Protein AF-A0AAV0WDD3-F1 (afdb_monomer)

InterPro domains:
  IPR055035 DNA transposase THAP9, C-terminal domain [PF22824] (8-106)

Nearest PDB structures (foldseek):
  6rfr-assembly1_F  TM=2.829E-01  e=4.108E+00  Yarrowia lipolytica
  2eqz-assembly1_A  TM=2.844E-01  e=3.871E+00  Homo sapiens
  8y9a-assembly1_A  TM=2.185E-01  e=3.435E+00  Homo sapiens
  8ueo-assembly1_1V  TM=2.178E-01  e=6.238E+00  Sus scrofa

Sequence (128 aa):
MLLKIGTTKSHTLIDIKNRGGLIKPSIDVIQICKLTEKTFVSRINQVPKHLGDPINYLIVKTMSNINIKKLFNCLNEHILSQSPINNHVLQIIKKYIVIRLHHHNKELSQPKLRIRSHLTKVILFKHQ

Mean predicted aligned error: 11.9 Å

pLDDT: mean 77.94, std 15.79, range [35.38, 95.62]

Organism: NCBI:txid13131

Secondary structure (DSSP, 8-state):
------------HHHHH-SS-PPPPPHHHHHHHHHHHHHHHHHGGG--TT-S-HHHHHHHHHHHT--GGGS-GGGHHHHTTS-GGG-HHHHHHHHHHHHHHHHHHHHHHS-SS-HHHHHHHHHHHS--

Radius of gyration: 22.07 Å; Cα contacts (8 Å, |Δi|>4): 43; chains: 1; bounding box: 37×55×65 Å

Solvent-accessible surface area (backbone atoms only — not comparable to full-atom values): 8203 Å² total; per-residue (Å²): 142,83,82,85,80,87,71,84,78,80,71,49,73,63,67,75,67,45,85,86,79,69,85,82,80,54,72,55,57,53,51,52,51,53,51,40,50,54,44,45,73,76,37,64,91,67,57,60,88,85,52,92,52,66,62,60,54,50,50,54,55,35,57,74,71,54,62,64,89,76,48,51,72,90,38,61,75,56,60,76,75,48,56,87,88,66,41,65,66,59,55,51,51,52,54,48,53,54,55,50,50,54,51,53,52,50,63,71,70,48,70,92,62,62,58,68,65,52,51,53,49,51,62,66,61,72,84,110

Structure (mmCIF, N/CA/C/O backbone):
data_AF-A0AAV0WDD3-F1
#
_entry.id   AF-A0AAV0WDD3-F1
#
loop_
_atom_site.group_PDB
_atom_site.id
_atom_site.type_symbol
_atom_site.label_atom_id
_atom_site.label_alt_id
_atom_site.label_comp_id
_atom_site.label_asym_id
_atom_site.label_entity_id
_atom_site.label_seq_id
_atom_site.pdbx_PDB_ins_code
_atom_site.Cartn_x
_atom_site.Cartn_y
_atom_site.Cartn_z
_atom_site.occupancy
_atom_site.B_iso_or_equiv
_atom_site.auth_seq_id
_atom_site.auth_comp_id
_atom_site.auth_asym_id
_atom_site.auth_atom_id
_atom_site.pdbx_PDB_model_num
ATOM 1 N N . MET A 1 1 ? -14.104 36.638 29.417 1.00 35.75 1 MET A N 1
ATOM 2 C CA . MET A 1 1 ? -13.309 35.403 29.240 1.00 35.75 1 MET A CA 1
ATOM 3 C C . MET A 1 1 ? -13.708 34.778 27.905 1.00 35.75 1 MET A C 1
ATOM 5 O O . MET A 1 1 ? -14.664 34.021 27.859 1.00 35.75 1 MET A O 1
ATOM 9 N N . LEU A 1 2 ? -13.077 35.190 26.800 1.00 35.38 2 LEU A N 1
ATOM 10 C CA . LEU A 1 2 ? -13.382 34.671 25.459 1.00 35.38 2 LEU A CA 1
ATOM 11 C C . LEU A 1 2 ? -12.363 33.586 25.100 1.00 35.38 2 LEU A C 1
ATOM 13 O O . LEU A 1 2 ? -11.154 33.805 25.167 1.00 35.38 2 LEU A O 1
ATOM 17 N N . LEU A 1 3 ? -12.883 32.396 24.803 1.00 38.19 3 LEU A N 1
ATOM 18 C CA . LEU A 1 3 ? -12.138 31.168 24.551 1.00 38.19 3 LEU A CA 1
ATOM 19 C C . LEU A 1 3 ? -11.253 31.292 23.303 1.00 38.19 3 LEU A C 1
ATOM 21 O O . LEU A 1 3 ? -11.732 31.535 22.197 1.00 38.19 3 LEU A O 1
ATOM 25 N N . LYS A 1 4 ? -9.952 31.046 23.487 1.00 47.06 4 LYS A N 1
ATOM 26 C CA . LYS A 1 4 ? -9.017 30.705 22.411 1.00 47.06 4 LYS A CA 1
ATOM 27 C C . LYS A 1 4 ? -9.461 29.381 21.779 1.00 47.06 4 LYS A C 1
ATOM 29 O O . LYS A 1 4 ? -9.315 28.337 22.405 1.00 47.06 4 LYS A O 1
ATOM 34 N N . ILE A 1 5 ? -9.924 29.402 20.530 1.00 40.31 5 ILE A N 1
ATOM 35 C CA . ILE A 1 5 ? -10.020 28.197 19.691 1.00 40.31 5 ILE A CA 1
ATOM 36 C C . ILE A 1 5 ? -8.953 28.318 18.606 1.00 40.31 5 ILE A C 1
ATOM 38 O O . ILE A 1 5 ? -9.215 28.641 17.451 1.00 40.31 5 ILE A O 1
ATOM 42 N N . GLY A 1 6 ? -7.707 28.074 19.004 1.00 46.25 6 GLY A N 1
ATOM 43 C CA . GLY A 1 6 ? -6.662 27.701 18.064 1.00 46.25 6 GLY A CA 1
ATOM 44 C C . GLY A 1 6 ? -6.865 26.236 17.697 1.00 46.25 6 GLY A C 1
ATOM 45 O O . GLY A 1 6 ? -6.352 25.362 18.384 1.00 46.25 6 GLY A O 1
ATOM 46 N N . THR A 1 7 ? -7.633 25.955 16.645 1.00 42.88 7 THR A N 1
ATOM 47 C CA . THR A 1 7 ? -7.609 24.631 16.010 1.00 42.88 7 THR A CA 1
ATOM 48 C C . THR A 1 7 ? -6.886 24.774 14.684 1.00 42.88 7 THR A C 1
ATOM 50 O O . THR A 1 7 ? -7.433 25.249 13.692 1.00 42.88 7 THR A O 1
ATOM 53 N N . THR A 1 8 ? -5.612 24.399 14.667 1.00 43.81 8 THR A N 1
ATOM 54 C CA . THR A 1 8 ? -4.882 24.153 13.427 1.00 43.81 8 THR A CA 1
ATOM 55 C C . THR A 1 8 ? -5.556 22.966 12.739 1.00 43.81 8 THR A C 1
ATOM 57 O O . THR A 1 8 ? -5.254 21.805 13.011 1.00 43.81 8 THR A O 1
ATOM 60 N N . LYS A 1 9 ? -6.550 23.237 11.885 1.00 54.72 9 LYS A N 1
ATOM 61 C CA . LYS A 1 9 ? -7.173 22.210 11.047 1.00 54.72 9 LYS A CA 1
ATOM 62 C C . LYS A 1 9 ? -6.096 21.654 10.116 1.00 54.72 9 LYS A C 1
ATOM 64 O O . LYS A 1 9 ? -5.756 22.255 9.103 1.00 54.72 9 LYS A O 1
ATOM 69 N N . SER A 1 10 ? -5.530 20.510 10.491 1.00 57.69 10 SER A N 1
ATOM 70 C CA . SER A 1 10 ? -4.700 19.694 9.612 1.00 57.69 10 SER A CA 1
ATOM 71 C C . SER A 1 10 ? -5.596 19.172 8.493 1.00 57.69 10 SER A C 1
ATOM 73 O O . SER A 1 10 ? -6.349 18.215 8.674 1.00 57.69 1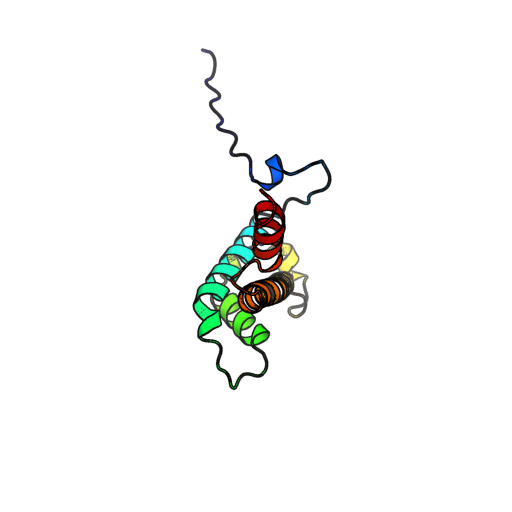0 SER A O 1
ATOM 75 N N . HIS A 1 11 ? -5.585 19.859 7.354 1.00 63.00 11 HIS A N 1
ATOM 76 C CA . HIS A 1 11 ? -6.282 19.394 6.165 1.00 63.00 11 HIS A CA 1
ATOM 77 C C . HIS A 1 11 ? -5.496 18.229 5.571 1.00 63.00 11 HIS A C 1
ATOM 79 O O . HIS A 1 11 ? -4.333 18.380 5.190 1.00 63.00 11 HIS A O 1
ATOM 85 N N . THR A 1 12 ? -6.121 17.055 5.477 1.00 81.00 12 THR A N 1
ATOM 86 C CA . THR A 1 12 ? -5.496 15.942 4.762 1.00 81.00 12 THR A CA 1
ATOM 87 C C . THR A 1 12 ? -5.417 16.282 3.272 1.00 81.00 12 THR A C 1
ATOM 89 O O . THR A 1 12 ? -6.228 17.046 2.750 1.00 81.00 12 THR A O 1
ATOM 92 N N . LEU A 1 13 ? -4.466 15.694 2.538 1.00 85.56 13 LEU A N 1
ATOM 93 C CA . LEU A 1 13 ? -4.384 15.885 1.080 1.00 85.56 13 LEU A CA 1
ATOM 94 C C . LEU A 1 13 ? -5.696 15.529 0.367 1.00 85.56 13 LEU A C 1
ATOM 96 O O . LEU A 1 13 ? -6.011 16.115 -0.668 1.00 85.56 13 LEU A O 1
ATOM 100 N N . ILE A 1 14 ? -6.458 14.585 0.929 1.00 86.44 14 ILE A N 1
ATOM 101 C CA . ILE A 1 14 ? -7.787 14.228 0.437 1.00 86.44 14 ILE A CA 1
ATOM 102 C C . ILE A 1 14 ? -8.734 15.413 0.613 1.00 86.44 14 ILE A C 1
ATOM 104 O O . ILE A 1 14 ? -9.404 15.759 -0.346 1.00 86.44 14 ILE A O 1
ATOM 108 N N . ASP A 1 15 ? -8.745 16.086 1.766 1.00 86.50 15 ASP A N 1
ATOM 109 C CA . ASP A 1 15 ? -9.595 17.266 1.995 1.00 86.50 15 ASP A CA 1
ATOM 110 C C . ASP A 1 15 ? -9.282 18.410 1.029 1.00 86.50 15 ASP A C 1
ATOM 112 O O . ASP A 1 15 ? -10.195 19.072 0.550 1.00 86.50 15 ASP A O 1
ATOM 116 N N . ILE A 1 16 ? -8.003 18.606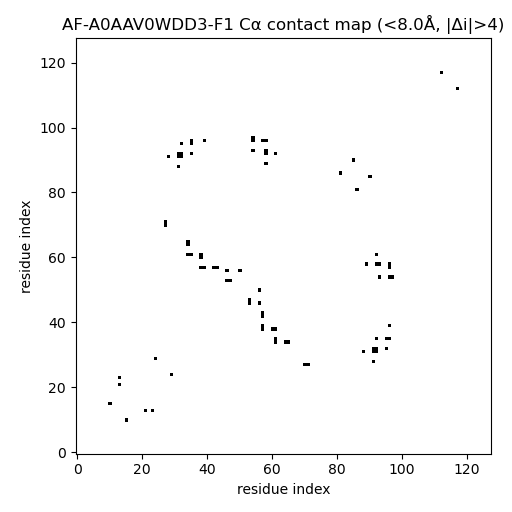 0.702 1.00 88.12 16 ILE A N 1
ATOM 117 C CA . ILE A 1 16 ? -7.560 19.657 -0.226 1.00 88.12 16 ILE A CA 1
ATOM 118 C C . ILE A 1 16 ? -7.964 19.326 -1.669 1.00 88.12 16 ILE A C 1
ATOM 120 O O . ILE A 1 16 ? -8.332 20.210 -2.440 1.00 88.12 16 ILE A O 1
ATOM 124 N N . LYS A 1 17 ? -7.871 18.051 -2.066 1.00 87.62 17 LYS A N 1
ATOM 125 C CA . LYS A 1 17 ? -8.136 17.613 -3.446 1.00 87.62 17 LYS A CA 1
ATOM 126 C C . LYS A 1 17 ? -9.570 17.153 -3.683 1.00 87.62 17 LYS A C 1
ATOM 128 O O . LYS A 1 17 ? -9.930 16.881 -4.830 1.00 87.62 17 LYS A O 1
ATOM 133 N N . ASN A 1 18 ? -10.379 17.036 -2.636 1.00 87.75 18 ASN A N 1
ATOM 134 C CA . ASN A 1 18 ? -11.745 16.569 -2.766 1.00 87.75 18 ASN A CA 1
ATOM 135 C C . ASN A 1 18 ? -12.599 17.639 -3.449 1.00 87.75 18 ASN A C 1
ATOM 137 O O . ASN A 1 18 ? -12.810 18.720 -2.915 1.00 87.75 18 ASN A O 1
ATOM 141 N N . ARG A 1 19 ? -13.128 17.300 -4.625 1.00 87.81 19 ARG A N 1
ATOM 142 C CA . ARG A 1 19 ? -14.112 18.108 -5.361 1.00 87.81 19 ARG A CA 1
ATOM 143 C C . ARG A 1 19 ? -15.539 17.560 -5.207 1.00 87.81 19 ARG A C 1
ATOM 145 O O . ARG A 1 19 ? -16.363 17.747 -6.089 1.00 87.81 19 ARG A O 1
ATOM 152 N N . GLY A 1 20 ? -15.800 16.825 -4.122 1.00 86.38 20 GLY A N 1
ATOM 153 C CA . GLY A 1 20 ? -17.097 16.213 -3.804 1.00 86.38 20 GLY A CA 1
ATOM 154 C C . GLY A 1 20 ? -17.232 14.728 -4.168 1.00 86.38 20 GLY A C 1
ATOM 155 O O . GLY A 1 20 ? -18.239 14.125 -3.824 1.00 86.38 20 GLY A O 1
ATOM 156 N N . GLY A 1 21 ? -16.229 14.123 -4.819 1.00 88.81 21 GLY A N 1
ATOM 157 C CA . GLY A 1 21 ? -16.290 12.734 -5.308 1.00 88.81 21 GLY A CA 1
ATOM 158 C C . GLY A 1 21 ? -15.276 11.760 -4.700 1.00 88.81 21 GLY A C 1
ATOM 159 O O . GLY A 1 21 ? -15.255 10.594 -5.087 1.00 88.81 21 GLY A O 1
ATOM 160 N N . LEU A 1 22 ? -14.399 12.203 -3.789 1.00 87.31 22 LEU A N 1
ATOM 161 C CA . LEU A 1 22 ? -13.397 11.323 -3.178 1.00 87.31 22 LEU A CA 1
ATOM 162 C C . LEU A 1 22 ? -13.927 10.665 -1.903 1.00 87.31 22 LEU A C 1
ATOM 164 O O . LEU A 1 22 ? -14.451 11.331 -1.011 1.00 87.31 22 LEU A O 1
ATOM 168 N N . ILE A 1 23 ? -13.706 9.356 -1.793 1.00 88.81 23 ILE A N 1
ATOM 169 C CA . ILE A 1 23 ? -14.049 8.570 -0.606 1.00 88.81 23 ILE A CA 1
ATOM 170 C C . ILE A 1 23 ? -12.935 8.721 0.433 1.00 88.81 23 ILE A C 1
ATOM 172 O O . ILE A 1 23 ? -11.756 8.509 0.139 1.00 88.81 23 ILE A O 1
ATOM 176 N N . LYS A 1 24 ? -13.312 9.066 1.668 1.00 87.06 24 LYS A N 1
ATOM 177 C CA . LYS A 1 24 ? -12.386 9.134 2.802 1.00 87.06 24 LYS A CA 1
ATOM 178 C C . LYS A 1 24 ? -12.222 7.740 3.422 1.00 87.06 24 LYS A C 1
ATOM 180 O O . LYS A 1 24 ? -13.225 7.152 3.822 1.00 87.06 24 LYS A O 1
ATOM 185 N N . PRO A 1 25 ? -10.995 7.196 3.509 1.00 86.94 25 PRO A N 1
ATOM 186 C CA . PRO A 1 25 ? -10.771 5.898 4.136 1.00 86.94 25 PRO A CA 1
ATOM 187 C C . PRO A 1 25 ? -10.910 5.982 5.662 1.00 86.94 25 PRO A C 1
ATOM 189 O O . PRO A 1 25 ? -10.660 7.030 6.259 1.00 86.94 25 PRO A O 1
ATOM 192 N N . SER A 1 26 ? -11.252 4.859 6.298 1.00 86.44 26 SER A N 1
ATOM 193 C CA . SER A 1 26 ? -11.242 4.748 7.759 1.00 86.44 26 SER A CA 1
ATOM 194 C C . SER A 1 26 ? -9.814 4.693 8.313 1.00 86.44 26 SER A C 1
ATOM 196 O O . SER A 1 26 ? -8.856 4.362 7.607 1.00 86.44 26 SER A O 1
ATOM 198 N N . ILE A 1 27 ? -9.674 4.995 9.605 1.00 84.25 27 ILE A N 1
ATOM 199 C CA . ILE A 1 27 ? -8.384 4.982 10.311 1.00 84.25 27 ILE A CA 1
ATOM 200 C C . ILE A 1 27 ? -7.742 3.588 10.247 1.00 84.25 27 ILE A C 1
ATOM 202 O O . ILE A 1 27 ? -6.552 3.477 9.946 1.00 84.25 27 ILE A O 1
ATOM 206 N N . ASP A 1 28 ? -8.537 2.530 10.428 1.00 83.06 28 ASP A N 1
ATOM 207 C CA . ASP A 1 28 ? -8.071 1.142 10.348 1.00 83.06 28 ASP A CA 1
ATOM 208 C C . ASP A 1 28 ? -7.513 0.802 8.961 1.00 83.06 28 ASP A C 1
ATOM 210 O O . ASP A 1 28 ? -6.425 0.237 8.843 1.00 83.06 28 ASP A O 1
ATOM 214 N N . VAL A 1 29 ? -8.209 1.207 7.890 1.00 85.62 29 VAL A N 1
ATOM 215 C CA . VAL A 1 29 ? -7.751 0.982 6.508 1.00 85.62 29 VAL A CA 1
ATOM 216 C C . VAL A 1 29 ? -6.430 1.707 6.257 1.00 85.62 29 VAL A C 1
ATOM 218 O O . VAL A 1 29 ? -5.507 1.124 5.687 1.00 85.62 29 VAL A O 1
ATOM 221 N N . ILE A 1 30 ? -6.293 2.954 6.725 1.00 88.62 30 ILE A N 1
ATOM 222 C CA . ILE A 1 30 ? -5.032 3.704 6.626 1.00 88.62 30 ILE A CA 1
ATOM 223 C C . ILE A 1 30 ? -3.906 2.956 7.350 1.00 88.62 30 ILE A C 1
ATOM 225 O O . ILE A 1 30 ? -2.796 2.851 6.823 1.00 88.62 30 ILE A O 1
ATOM 229 N N . GLN A 1 31 ? -4.171 2.433 8.547 1.00 88.56 31 GLN A N 1
ATOM 230 C CA . GLN A 1 31 ? -3.180 1.717 9.344 1.00 88.56 31 GLN A CA 1
ATOM 231 C C . GLN A 1 31 ? -2.748 0.401 8.681 1.00 88.56 31 GLN A C 1
ATOM 233 O O . GLN A 1 31 ? -1.547 0.131 8.602 1.00 88.56 31 GLN A O 1
ATOM 238 N N . ILE A 1 32 ? -3.697 -0.368 8.137 1.00 89.75 32 ILE A N 1
ATOM 239 C CA . ILE A 1 32 ? -3.425 -1.595 7.373 1.00 89.75 32 ILE A CA 1
ATOM 240 C C . ILE A 1 32 ? -2.558 -1.276 6.154 1.00 89.75 32 ILE A C 1
ATOM 242 O O . ILE A 1 32 ? -1.523 -1.915 5.954 1.00 89.75 32 ILE A O 1
ATOM 246 N N . CYS A 1 33 ? -2.923 -0.261 5.367 1.00 92.44 33 CYS A N 1
ATOM 247 C CA . CYS A 1 33 ? -2.150 0.144 4.192 1.00 92.44 33 CYS A CA 1
ATOM 248 C C . CYS A 1 33 ? -0.732 0.599 4.569 1.00 92.44 33 CYS A C 1
ATOM 250 O O . CYS A 1 33 ? 0.226 0.184 3.925 1.00 92.44 33 CYS A O 1
ATOM 252 N N . LYS A 1 34 ? -0.561 1.383 5.644 1.00 92.25 34 LYS A N 1
ATOM 253 C CA . LYS A 1 34 ? 0.767 1.811 6.129 1.00 92.25 34 LYS A CA 1
ATOM 254 C C . LYS A 1 34 ? 1.645 0.633 6.554 1.00 92.25 34 LYS A C 1
ATOM 256 O O . LYS A 1 34 ? 2.833 0.603 6.238 1.00 92.25 34 LYS A O 1
ATOM 261 N N . LEU A 1 35 ? 1.076 -0.334 7.271 1.00 91.81 35 LEU A N 1
ATOM 262 C CA . LEU A 1 35 ? 1.798 -1.535 7.700 1.00 91.81 35 LEU A CA 1
ATOM 263 C C . LEU A 1 35 ? 2.168 -2.420 6.502 1.00 91.81 35 LEU A C 1
ATOM 265 O O . LEU A 1 35 ? 3.284 -2.949 6.436 1.00 91.81 35 LEU A O 1
ATOM 269 N N . THR A 1 36 ? 1.258 -2.530 5.535 1.00 93.50 36 THR A N 1
ATOM 270 C CA . THR A 1 36 ? 1.494 -3.240 4.275 1.00 93.50 36 THR A CA 1
ATOM 271 C C . THR A 1 36 ? 2.618 -2.578 3.481 1.00 93.50 36 THR A C 1
ATOM 273 O O . THR A 1 36 ? 3.553 -3.272 3.096 1.00 93.50 36 THR A O 1
ATOM 276 N N . GLU A 1 37 ? 2.608 -1.250 3.328 1.00 95.56 37 GLU A N 1
ATOM 277 C CA . GLU A 1 37 ? 3.670 -0.503 2.635 1.00 95.56 37 GLU A CA 1
ATOM 278 C C . GLU A 1 37 ? 5.025 -0.669 3.324 1.00 95.56 37 GLU A C 1
ATOM 280 O O . GLU A 1 37 ? 6.025 -0.957 2.670 1.00 95.56 37 GLU A O 1
ATOM 285 N N . LYS A 1 38 ? 5.067 -0.577 4.660 1.00 94.44 38 LYS A N 1
ATOM 286 C CA . LYS A 1 38 ? 6.299 -0.822 5.422 1.00 94.44 38 LYS A CA 1
ATOM 287 C C . LYS A 1 38 ? 6.860 -2.216 5.133 1.00 94.44 38 LYS A C 1
ATOM 289 O O . LYS A 1 38 ? 8.054 -2.368 4.889 1.00 94.44 38 LYS A O 1
ATOM 294 N N . THR A 1 39 ? 5.992 -3.228 5.133 1.00 93.12 39 THR A N 1
ATOM 295 C CA . THR A 1 39 ? 6.382 -4.613 4.838 1.00 93.12 39 THR A CA 1
ATOM 296 C C . THR A 1 39 ? 6.858 -4.761 3.394 1.00 93.12 39 THR A C 1
ATOM 298 O O . THR A 1 39 ? 7.887 -5.393 3.164 1.00 93.12 39 THR A O 1
ATOM 301 N N . PHE A 1 40 ? 6.153 -4.146 2.441 1.00 94.25 40 PHE A N 1
ATOM 302 C CA . PHE A 1 40 ? 6.501 -4.148 1.023 1.00 94.25 40 PHE A CA 1
ATOM 303 C C . PHE A 1 40 ? 7.906 -3.581 0.806 1.00 94.25 40 PHE A C 1
ATOM 305 O O . PHE A 1 40 ? 8.775 -4.286 0.299 1.00 94.25 40 PHE A O 1
ATOM 312 N N . VAL A 1 41 ? 8.163 -2.359 1.279 1.00 93.19 41 VAL A N 1
ATOM 313 C CA . VAL A 1 41 ? 9.460 -1.682 1.121 1.00 93.19 41 VAL A CA 1
ATOM 314 C C . VAL A 1 41 ? 10.596 -2.495 1.745 1.00 93.19 41 VAL A C 1
ATOM 316 O O . VAL A 1 41 ? 11.654 -2.640 1.140 1.00 93.19 41 VAL A O 1
ATOM 319 N N . SER A 1 42 ? 10.385 -3.079 2.929 1.00 92.25 42 SER A N 1
ATOM 320 C CA . SER A 1 42 ? 11.424 -3.873 3.598 1.00 92.25 42 SER A CA 1
ATOM 321 C C . SER A 1 42 ? 11.694 -5.233 2.947 1.00 92.25 42 SER A C 1
ATOM 323 O O . SER A 1 42 ? 12.777 -5.782 3.140 1.00 92.25 42 SER A O 1
ATOM 325 N N . ARG A 1 43 ? 10.725 -5.825 2.236 1.00 90.44 43 ARG A N 1
ATOM 326 C CA . ARG A 1 43 ? 10.792 -7.234 1.808 1.00 90.44 43 ARG A CA 1
ATOM 327 C C . ARG A 1 43 ? 10.783 -7.449 0.299 1.00 90.44 43 ARG A C 1
ATOM 329 O O . ARG A 1 43 ? 11.124 -8.552 -0.111 1.00 90.44 43 ARG A O 1
ATOM 336 N N . ILE A 1 44 ? 10.461 -6.446 -0.520 1.00 89.12 44 ILE A N 1
ATOM 337 C CA . ILE A 1 44 ? 10.346 -6.601 -1.981 1.00 89.12 44 ILE A CA 1
ATOM 338 C C . ILE A 1 44 ? 11.636 -7.128 -2.630 1.00 89.12 44 ILE A C 1
ATOM 340 O O . ILE A 1 44 ? 11.584 -8.011 -3.478 1.00 89.12 44 ILE A O 1
ATOM 344 N N . ASN A 1 45 ? 12.801 -6.686 -2.150 1.00 87.12 45 ASN A N 1
ATOM 345 C CA . ASN A 1 45 ? 14.105 -7.149 -2.645 1.00 87.12 45 ASN A CA 1
ATOM 346 C C . ASN A 1 45 ? 14.541 -8.501 -2.054 1.00 87.12 45 ASN A C 1
ATOM 348 O O . ASN A 1 45 ? 15.536 -9.074 -2.485 1.00 87.12 45 ASN A O 1
ATOM 352 N N . GLN A 1 46 ? 13.820 -8.999 -1.048 1.00 87.50 46 GLN A N 1
ATOM 353 C CA . GLN A 1 46 ? 14.094 -10.259 -0.351 1.00 87.50 46 GLN A CA 1
ATOM 354 C C . GLN A 1 46 ? 13.136 -11.373 -0.785 1.00 87.50 46 GLN A C 1
ATOM 356 O O . GLN A 1 46 ? 13.140 -12.447 -0.184 1.00 87.50 46 GLN A O 1
ATOM 361 N N . VAL A 1 47 ? 12.272 -11.118 -1.774 1.00 84.00 47 VAL A N 1
ATOM 362 C CA . VAL A 1 47 ? 11.362 -12.136 -2.295 1.00 84.00 47 VAL A CA 1
ATOM 363 C C . VAL A 1 47 ? 12.200 -13.227 -2.969 1.00 84.00 47 VAL A C 1
ATOM 365 O O . VAL A 1 47 ? 12.953 -12.924 -3.900 1.00 84.00 47 VAL A O 1
ATOM 368 N N . PRO A 1 48 ? 12.119 -14.490 -2.514 1.00 81.88 48 PRO A N 1
ATOM 369 C CA . PRO A 1 48 ? 12.926 -15.551 -3.094 1.00 81.88 48 PRO A CA 1
ATOM 370 C C . PRO A 1 48 ? 12.536 -15.792 -4.552 1.00 81.88 48 PRO A C 1
ATOM 372 O O . PRO A 1 48 ? 11.365 -15.991 -4.858 1.00 81.88 48 PRO A O 1
ATOM 375 N N . LYS A 1 49 ? 13.520 -15.829 -5.456 1.00 78.25 49 LYS A N 1
ATOM 376 C CA . LYS A 1 49 ? 13.282 -16.001 -6.903 1.00 78.25 49 LYS A CA 1
ATOM 377 C C . LYS A 1 49 ? 12.615 -17.333 -7.271 1.00 78.25 49 LYS A C 1
ATOM 379 O O . LYS A 1 49 ? 12.017 -17.434 -8.332 1.00 78.25 49 LYS A O 1
ATOM 384 N N . HIS A 1 50 ? 12.742 -18.346 -6.412 1.00 76.75 50 HIS A N 1
ATOM 385 C CA . HIS A 1 50 ? 12.136 -19.666 -6.605 1.00 76.75 50 HIS A CA 1
ATOM 386 C C . HIS A 1 50 ? 10.656 -19.715 -6.197 1.00 76.75 50 HIS A C 1
ATOM 388 O O . HIS A 1 50 ? 9.957 -20.662 -6.545 1.00 76.75 50 HIS A O 1
ATOM 394 N N . LEU A 1 51 ? 10.170 -18.723 -5.444 1.00 74.00 51 LEU A N 1
ATOM 395 C CA . LEU A 1 51 ? 8.756 -18.620 -5.113 1.00 74.00 51 LEU A CA 1
ATOM 396 C C . LEU A 1 51 ? 8.018 -18.057 -6.328 1.00 74.00 51 LEU A C 1
ATOM 398 O O . LEU A 1 51 ? 8.176 -16.889 -6.675 1.00 74.00 51 LEU A O 1
ATOM 402 N N . GLY A 1 52 ? 7.190 -18.894 -6.957 1.00 73.69 52 GLY A N 1
ATOM 403 C CA . GLY A 1 52 ? 6.362 -18.495 -8.098 1.00 73.69 52 GLY A CA 1
ATOM 404 C C . GLY A 1 52 ? 5.301 -17.440 -7.760 1.00 73.69 52 GLY A C 1
ATOM 405 O O . GLY A 1 52 ? 4.796 -16.786 -8.667 1.00 73.69 52 GLY A O 1
ATOM 406 N N . ASP A 1 53 ? 4.988 -17.237 -6.472 1.00 85.69 53 ASP A N 1
ATOM 407 C CA . ASP A 1 53 ? 3.990 -16.262 -6.025 1.00 85.69 53 ASP A CA 1
ATOM 408 C C . ASP A 1 53 ? 4.567 -15.222 -5.034 1.00 85.69 53 ASP A C 1
ATOM 410 O O . ASP A 1 53 ? 4.570 -15.436 -3.812 1.00 85.69 53 ASP A O 1
ATOM 414 N N . PRO A 1 54 ? 5.037 -14.061 -5.535 1.00 86.38 54 PRO A N 1
ATOM 415 C CA . PRO A 1 54 ? 5.530 -12.971 -4.694 1.00 86.38 54 PRO A CA 1
ATOM 416 C C . PRO A 1 54 ? 4.419 -12.321 -3.852 1.00 86.38 54 PRO A C 1
ATOM 418 O O . PRO A 1 54 ? 4.701 -11.751 -2.795 1.00 86.38 54 PRO A O 1
ATOM 421 N N . ILE A 1 55 ? 3.157 -12.401 -4.290 1.00 89.81 55 ILE A N 1
ATOM 422 C CA . ILE A 1 55 ? 2.018 -11.779 -3.608 1.00 89.81 55 ILE A CA 1
ATOM 423 C C . ILE A 1 55 ? 1.724 -12.544 -2.322 1.00 89.81 55 ILE A C 1
ATOM 425 O O . ILE A 1 55 ? 1.641 -11.930 -1.258 1.00 89.81 55 ILE A O 1
ATOM 429 N N . ASN A 1 56 ? 1.630 -13.873 -2.394 1.00 89.31 56 ASN A N 1
ATOM 430 C CA . ASN A 1 56 ? 1.367 -14.699 -1.214 1.00 89.31 56 ASN A CA 1
ATOM 431 C C . ASN A 1 56 ? 2.474 -14.567 -0.165 1.00 89.31 56 ASN A C 1
ATOM 433 O O . ASN A 1 56 ? 2.177 -14.441 1.024 1.00 89.31 56 ASN A O 1
ATOM 437 N N . TYR A 1 57 ? 3.740 -14.511 -0.589 1.00 90.75 57 TYR A N 1
ATOM 438 C CA . TYR A 1 57 ? 4.855 -14.262 0.326 1.00 90.75 57 TYR A CA 1
ATOM 439 C C . TYR A 1 57 ? 4.684 -12.942 1.093 1.00 90.75 57 TYR A C 1
ATOM 441 O O . TYR A 1 57 ? 4.793 -12.911 2.322 1.00 90.75 57 TYR A O 1
ATOM 449 N N . LEU A 1 58 ? 4.379 -11.854 0.380 1.00 91.06 58 LEU A N 1
ATOM 450 C CA . LEU A 1 58 ? 4.181 -10.541 0.990 1.00 91.06 58 LEU A CA 1
ATOM 451 C C . LEU A 1 58 ? 2.955 -10.522 1.910 1.00 91.06 58 LEU A C 1
ATOM 453 O O . LEU A 1 58 ? 3.056 -10.003 3.017 1.00 91.06 58 LEU A O 1
ATOM 457 N N . ILE A 1 59 ? 1.845 -11.151 1.509 1.00 90.94 59 ILE A N 1
ATOM 458 C CA . ILE A 1 59 ? 0.637 -11.285 2.337 1.00 90.94 59 ILE A CA 1
ATOM 459 C C . ILE A 1 59 ? 0.969 -11.962 3.666 1.00 90.94 59 ILE A C 1
ATOM 461 O O . ILE A 1 59 ? 0.629 -11.427 4.721 1.00 90.94 59 ILE A O 1
ATOM 465 N N . VAL A 1 60 ? 1.652 -13.110 3.629 1.00 89.69 60 VAL A N 1
ATOM 466 C CA . VAL A 1 60 ? 2.013 -13.857 4.842 1.00 89.69 60 VAL A CA 1
ATOM 467 C C . VAL A 1 60 ? 2.878 -12.992 5.752 1.00 89.69 60 VAL A C 1
ATOM 469 O O . VAL A 1 60 ? 2.581 -12.873 6.937 1.00 89.69 60 VAL A O 1
ATOM 472 N N . LYS A 1 61 ? 3.896 -12.313 5.206 1.00 90.88 61 LYS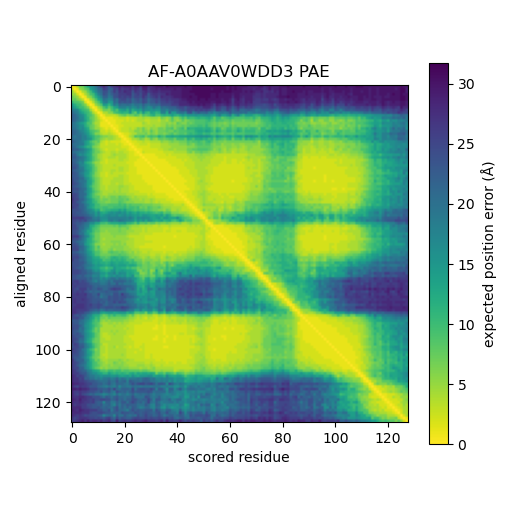 A N 1
ATOM 473 C CA . LYS A 1 61 ? 4.759 -11.424 5.998 1.00 90.88 61 LYS A CA 1
ATOM 474 C C . LYS A 1 61 ? 4.007 -10.230 6.583 1.00 90.88 61 LYS A C 1
ATOM 476 O O . LYS A 1 61 ? 4.278 -9.851 7.720 1.00 90.88 61 LYS A O 1
ATOM 481 N N . THR A 1 62 ? 3.071 -9.643 5.843 1.00 89.94 62 THR A N 1
ATOM 482 C CA . THR A 1 62 ? 2.236 -8.545 6.343 1.00 89.94 62 THR A CA 1
ATOM 483 C C . THR A 1 62 ? 1.322 -9.031 7.465 1.00 89.94 62 THR A C 1
ATOM 485 O O . THR A 1 62 ? 1.256 -8.381 8.506 1.00 89.94 62 THR A O 1
ATOM 488 N N . MET A 1 63 ? 0.686 -10.194 7.302 1.00 87.31 63 MET A N 1
ATOM 489 C CA . MET A 1 63 ? -0.173 -10.793 8.327 1.00 87.31 63 MET A CA 1
ATOM 490 C C . MET A 1 63 ? 0.607 -11.196 9.581 1.00 87.31 63 MET A C 1
ATOM 492 O O . MET A 1 63 ? 0.109 -10.996 10.680 1.00 87.31 63 MET A O 1
ATOM 496 N N . SER A 1 64 ? 1.848 -11.677 9.464 1.00 87.00 64 SER A N 1
ATOM 497 C CA . SER A 1 64 ? 2.683 -11.964 10.642 1.00 87.00 64 SER A CA 1
ATOM 498 C C . SER A 1 64 ? 3.000 -10.717 11.476 1.00 87.00 64 SER A C 1
ATOM 500 O O . SER A 1 64 ? 3.213 -10.820 12.679 1.00 87.00 64 SER A O 1
ATOM 502 N N . ASN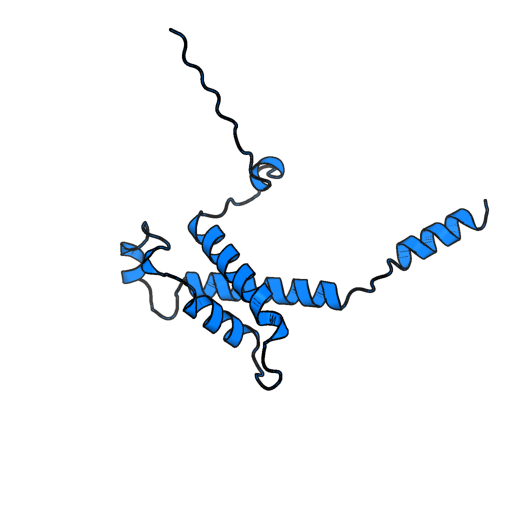 A 1 65 ? 3.031 -9.538 10.850 1.00 84.81 65 ASN A N 1
ATOM 503 C CA . ASN A 1 65 ? 3.336 -8.274 11.520 1.00 84.81 65 ASN A CA 1
ATOM 504 C C . ASN A 1 65 ? 2.086 -7.557 12.049 1.00 84.81 65 ASN A C 1
ATOM 506 O O . ASN A 1 65 ? 2.208 -6.526 12.716 1.00 84.81 65 ASN A O 1
ATOM 510 N N . ILE A 1 66 ? 0.888 -8.046 11.718 1.00 83.44 66 ILE A N 1
ATOM 511 C CA . ILE A 1 66 ? -0.357 -7.361 12.036 1.00 83.44 66 ILE A CA 1
ATOM 512 C C . ILE A 1 66 ? -0.848 -7.754 13.430 1.00 83.44 66 ILE A C 1
ATOM 514 O O . ILE A 1 66 ? -0.954 -8.928 13.774 1.00 83.44 66 ILE A O 1
ATOM 518 N N . ASN A 1 67 ? -1.188 -6.760 14.250 1.00 78.25 67 ASN A N 1
ATOM 519 C CA . ASN A 1 67 ? -1.855 -7.010 15.522 1.00 78.25 67 ASN A CA 1
ATOM 520 C C . ASN A 1 67 ? -3.368 -6.849 15.338 1.00 78.25 67 ASN A C 1
ATOM 522 O O . ASN A 1 67 ? -3.898 -5.752 15.509 1.00 78.25 67 ASN A O 1
ATOM 526 N N . ILE A 1 68 ? -4.043 -7.945 14.975 1.00 69.94 68 ILE A N 1
ATOM 527 C CA . ILE A 1 68 ? -5.487 -7.969 14.676 1.00 69.94 68 ILE A CA 1
ATOM 528 C C . ILE A 1 68 ? -6.306 -7.428 15.856 1.00 69.94 68 ILE A C 1
ATOM 530 O O . ILE A 1 68 ? -7.251 -6.687 15.642 1.00 69.94 68 ILE A O 1
ATOM 534 N N . LYS A 1 69 ? -5.891 -7.698 17.102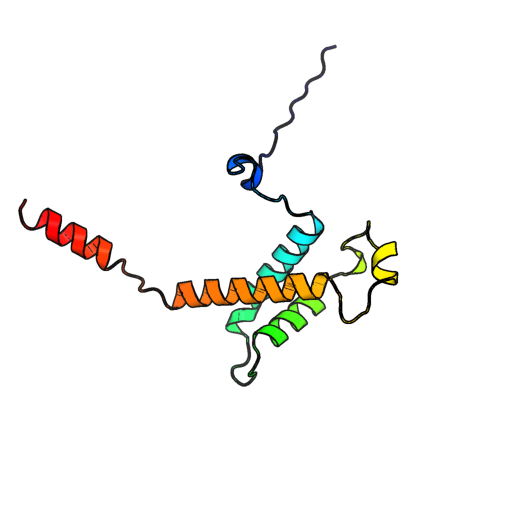 1.00 66.12 69 LYS A N 1
ATOM 535 C CA . LYS A 1 69 ? -6.607 -7.263 18.317 1.00 66.12 69 LYS A CA 1
ATOM 536 C C . LYS A 1 69 ? -6.668 -5.742 18.501 1.00 66.12 69 LYS A C 1
ATOM 538 O O . LYS A 1 69 ? -7.444 -5.274 19.322 1.00 66.12 69 LYS A O 1
ATOM 543 N N . LYS A 1 70 ? -5.805 -4.988 17.811 1.00 68.81 70 LYS A N 1
ATOM 544 C CA . LYS A 1 70 ? -5.772 -3.515 17.847 1.00 68.81 70 LYS A CA 1
ATOM 545 C C . LYS A 1 70 ? -6.440 -2.873 16.632 1.00 68.81 70 LYS A C 1
ATOM 547 O O . LYS A 1 70 ? -6.522 -1.650 16.580 1.00 68.81 70 LYS A O 1
ATOM 552 N N . LEU A 1 71 ? -6.815 -3.669 15.633 1.00 65.50 71 LEU A N 1
ATOM 553 C CA . LEU A 1 71 ? -7.439 -3.196 14.404 1.00 65.50 71 LEU A CA 1
ATOM 554 C C . LEU A 1 71 ? -8.934 -3.445 14.488 1.00 65.50 71 LEU A C 1
ATOM 556 O O . LEU A 1 71 ? -9.355 -4.539 14.851 1.00 65.50 71 LEU A O 1
ATOM 560 N N . PHE A 1 72 ? -9.718 -2.437 14.117 1.00 65.19 72 PHE A N 1
ATOM 561 C CA . PHE A 1 72 ? -11.172 -2.495 14.169 1.00 65.19 72 PHE A CA 1
ATOM 562 C C . PHE A 1 72 ? -11.731 -2.834 15.559 1.00 65.19 72 PHE A C 1
ATOM 564 O O . PHE A 1 72 ? -12.602 -3.693 15.692 1.00 65.19 72 PHE A O 1
ATOM 571 N N . ASN A 1 73 ? -11.299 -2.115 16.602 1.00 63.09 73 ASN A N 1
ATOM 572 C CA . ASN A 1 73 ? -11.893 -2.251 17.941 1.00 63.09 73 ASN A CA 1
ATOM 573 C C . ASN A 1 73 ? -13.430 -2.111 17.915 1.00 63.09 73 ASN A C 1
ATOM 575 O O . ASN A 1 73 ? -14.118 -2.774 18.685 1.00 63.09 73 ASN A O 1
ATOM 579 N N . CYS A 1 74 ? -13.964 -1.299 16.993 1.00 54.00 74 CYS A N 1
ATOM 580 C CA . CYS A 1 74 ? -15.402 -1.110 16.787 1.00 54.00 74 CYS A CA 1
ATOM 581 C C . CYS A 1 74 ? -16.096 -2.257 16.022 1.00 54.00 74 CYS A C 1
ATOM 583 O O . CYS A 1 74 ? -17.319 -2.288 15.990 1.00 54.00 74 CYS A O 1
ATOM 585 N N . LEU A 1 75 ? -15.356 -3.179 15.391 1.00 54.19 75 LEU A N 1
ATOM 586 C CA . LEU A 1 75 ? -15.907 -4.330 14.656 1.00 54.19 75 LEU A CA 1
ATOM 587 C C . LEU A 1 75 ? -15.676 -5.665 15.377 1.00 54.19 75 LEU A C 1
ATOM 589 O O . LEU A 1 75 ? -15.924 -6.707 14.775 1.00 54.19 75 LEU A O 1
ATOM 593 N N . ASN A 1 76 ? -15.225 -5.671 16.638 1.00 55.94 76 ASN A N 1
ATOM 594 C CA . ASN A 1 76 ? -15.005 -6.914 17.391 1.00 55.94 76 ASN A CA 1
ATOM 595 C C . ASN A 1 76 ? -16.250 -7.822 17.424 1.00 55.94 76 ASN A C 1
ATOM 597 O O . ASN A 1 76 ? -16.105 -9.040 17.366 1.00 55.94 76 ASN A O 1
ATOM 601 N N . GLU A 1 77 ? -17.460 -7.255 17.424 1.00 56.22 77 GLU A N 1
ATOM 602 C CA . GLU A 1 77 ? -18.697 -8.042 17.310 1.00 56.22 77 GLU A CA 1
ATOM 603 C C . GLU A 1 77 ? -18.947 -8.572 15.887 1.00 56.22 77 GLU A C 1
ATOM 605 O O . GLU A 1 77 ? -19.400 -9.701 15.711 1.00 56.22 77 GLU A O 1
ATOM 610 N N . HIS A 1 78 ? -18.585 -7.811 14.851 1.00 52.03 78 HIS A N 1
ATOM 611 C CA . HIS A 1 78 ? -18.761 -8.223 13.456 1.00 52.03 78 HIS A CA 1
ATOM 612 C C . HIS A 1 78 ? -17.746 -9.277 13.004 1.00 52.03 78 HIS A C 1
ATOM 614 O O . HIS A 1 78 ? -18.104 -10.159 12.225 1.00 52.03 78 HIS A O 1
ATOM 620 N N . ILE A 1 79 ? -16.509 -9.240 13.510 1.00 54.19 79 ILE A N 1
ATOM 621 C CA . ILE A 1 79 ? -15.464 -10.230 13.197 1.00 54.19 79 ILE A CA 1
ATOM 622 C C . ILE A 1 79 ? -15.902 -11.650 13.599 1.00 54.19 79 ILE A C 1
ATOM 624 O O . ILE A 1 79 ? -15.583 -12.598 12.885 1.00 54.19 79 ILE A O 1
ATOM 628 N N . LEU A 1 80 ? -16.691 -11.800 14.672 1.00 55.22 80 LEU A N 1
ATOM 629 C CA . LEU A 1 80 ? -17.247 -13.091 15.109 1.00 55.22 80 LEU A CA 1
ATOM 630 C C . LEU A 1 80 ? -18.272 -13.678 14.124 1.00 55.22 80 LEU A C 1
ATOM 632 O O . LEU A 1 80 ? -18.449 -14.891 14.077 1.00 55.22 80 LEU A O 1
ATOM 636 N N . SER A 1 81 ? -18.925 -12.831 13.323 1.00 55.75 81 SER A N 1
ATOM 637 C CA . SER A 1 81 ? -19.925 -13.242 12.323 1.00 55.75 81 SER A CA 1
ATOM 638 C C . SER A 1 81 ? -19.342 -13.501 10.928 1.00 55.75 81 SER A C 1
ATOM 640 O O . SER A 1 81 ? -20.059 -13.949 10.032 1.00 55.75 81 SER A O 1
ATOM 642 N N . GLN A 1 82 ? -18.051 -13.221 10.710 1.00 55.50 82 GLN A N 1
ATOM 643 C CA . GLN A 1 82 ? -17.420 -13.389 9.403 1.00 55.50 82 GLN A CA 1
ATOM 644 C C . GLN A 1 82 ? -16.736 -14.746 9.256 1.00 55.50 82 GLN A C 1
ATOM 646 O O . GLN A 1 82 ? -16.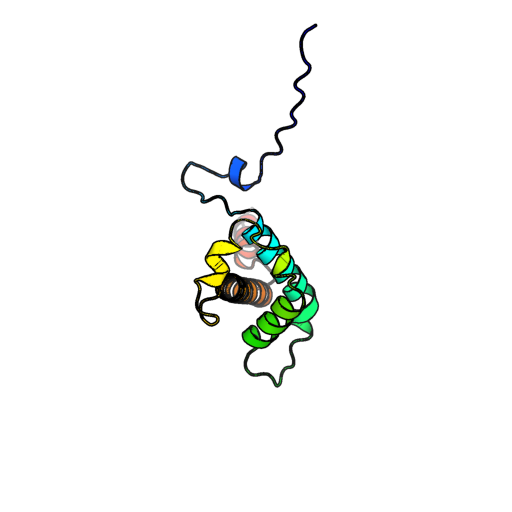021 -15.214 10.138 1.00 55.50 82 GLN A O 1
ATOM 651 N N . SER A 1 83 ? -16.888 -15.344 8.071 1.00 53.06 83 SER A N 1
ATOM 652 C CA . SER A 1 83 ? -16.111 -16.517 7.670 1.00 53.06 83 SER A CA 1
ATOM 653 C C . SER A 1 83 ? -14.600 -16.213 7.734 1.00 53.06 83 SER A C 1
ATOM 655 O O . SER A 1 83 ? -14.176 -15.195 7.176 1.00 53.06 83 SER A O 1
ATOM 657 N N . PRO A 1 84 ? -13.765 -17.105 8.311 1.00 53.38 84 PRO A N 1
ATOM 658 C CA . PRO A 1 84 ? -12.303 -16.958 8.366 1.00 53.38 84 PRO A CA 1
ATOM 659 C C . PRO A 1 84 ? -11.646 -16.718 6.995 1.00 53.38 84 PRO A C 1
ATOM 661 O O . PRO A 1 84 ? -10.582 -16.106 6.906 1.00 53.38 84 PRO A O 1
ATOM 664 N N . ILE A 1 85 ? -12.298 -17.179 5.923 1.00 48.19 85 ILE A N 1
ATOM 665 C CA . ILE A 1 85 ? -11.857 -17.070 4.525 1.00 48.19 85 ILE A CA 1
ATOM 666 C C . ILE A 1 85 ? -12.212 -15.703 3.907 1.00 48.19 85 ILE A C 1
ATOM 668 O O . ILE A 1 85 ? -11.517 -15.234 3.007 1.00 48.19 85 ILE A O 1
ATOM 672 N N . ASN A 1 86 ? -13.228 -15.011 4.433 1.00 53.59 86 ASN A N 1
ATOM 673 C CA . ASN A 1 86 ? -13.667 -13.683 3.990 1.00 53.59 86 ASN A CA 1
ATOM 674 C C . ASN A 1 86 ? -13.201 -12.573 4.938 1.00 53.59 86 ASN A C 1
ATOM 676 O O . ASN A 1 86 ? -13.926 -11.618 5.208 1.00 53.59 86 ASN A O 1
ATOM 680 N N . ASN A 1 87 ? -11.967 -12.671 5.432 1.00 71.12 87 ASN A N 1
ATOM 681 C CA . ASN A 1 87 ? -11.404 -11.622 6.267 1.00 71.12 87 ASN A CA 1
ATOM 682 C C . ASN A 1 87 ? -11.158 -10.356 5.423 1.00 71.12 87 ASN A C 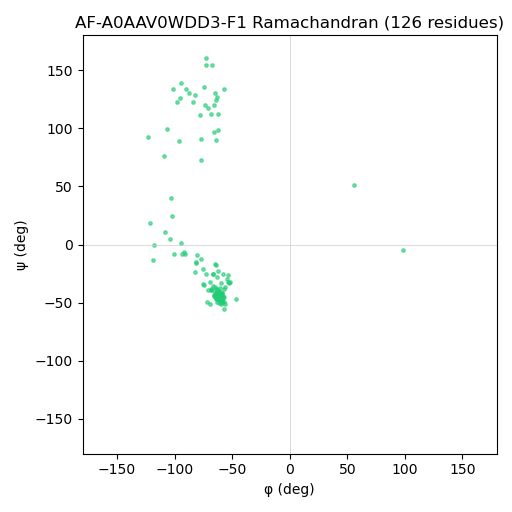1
ATOM 684 O O . ASN A 1 87 ? -10.291 -10.335 4.542 1.00 71.12 87 ASN A O 1
ATOM 688 N N . HIS A 1 88 ? -11.908 -9.284 5.692 1.00 76.44 88 HIS A N 1
ATOM 689 C CA . HIS A 1 88 ? -11.754 -7.996 5.009 1.00 76.44 88 HIS A CA 1
ATOM 690 C C . HIS A 1 88 ? -10.310 -7.475 5.043 1.00 76.44 88 HIS A C 1
ATOM 692 O O . HIS A 1 88 ? -9.846 -6.890 4.063 1.00 76.44 88 HIS A O 1
ATOM 698 N N . VAL A 1 89 ? -9.566 -7.754 6.119 1.00 82.56 89 VAL A N 1
ATOM 699 C CA . VAL A 1 89 ? -8.144 -7.406 6.251 1.00 82.56 89 VAL A CA 1
ATOM 700 C C . VAL A 1 89 ? -7.323 -8.042 5.133 1.00 82.56 89 VAL A C 1
ATOM 702 O O . VAL A 1 89 ? -6.552 -7.359 4.459 1.00 82.56 89 VAL A O 1
ATOM 705 N N . LEU A 1 90 ? -7.521 -9.340 4.894 1.00 85.69 90 LEU A N 1
ATOM 706 C CA . LEU A 1 90 ? -6.789 -10.089 3.876 1.00 85.69 90 LEU A CA 1
ATOM 707 C C . LEU A 1 90 ? -7.074 -9.536 2.477 1.00 85.69 90 LEU A C 1
ATOM 709 O O . LEU A 1 90 ? -6.157 -9.375 1.671 1.00 85.69 90 LEU A O 1
ATOM 713 N N . GLN A 1 91 ? -8.335 -9.194 2.199 1.00 86.94 91 GLN A N 1
ATOM 714 C CA . GLN A 1 91 ? -8.729 -8.611 0.916 1.00 86.94 91 GLN A CA 1
ATOM 715 C C . GLN A 1 91 ? -8.087 -7.238 0.686 1.00 86.94 91 GLN A C 1
ATOM 717 O O . GLN A 1 91 ? -7.612 -6.964 -0.419 1.00 86.94 91 GLN A O 1
ATOM 722 N N . ILE A 1 92 ? -8.042 -6.389 1.719 1.00 89.12 92 ILE A N 1
ATOM 723 C CA . ILE A 1 92 ? -7.401 -5.069 1.657 1.00 89.12 92 ILE A CA 1
ATOM 724 C C . ILE A 1 92 ? -5.902 -5.225 1.387 1.00 89.12 92 ILE A C 1
ATOM 726 O O . ILE A 1 92 ? -5.386 -4.611 0.452 1.00 89.12 92 ILE A O 1
ATOM 730 N N . ILE A 1 93 ? -5.218 -6.085 2.148 1.00 91.19 93 ILE A N 1
ATOM 731 C CA . ILE A 1 93 ? -3.780 -6.342 1.993 1.00 91.19 93 ILE A CA 1
ATOM 732 C C . ILE A 1 93 ? -3.479 -6.860 0.584 1.00 91.19 93 ILE A C 1
ATOM 734 O O . ILE A 1 93 ? -2.611 -6.317 -0.100 1.00 91.19 93 ILE A O 1
ATOM 738 N N . LYS A 1 94 ? -4.228 -7.867 0.116 1.00 92.06 94 LYS A N 1
ATOM 739 C CA . LYS A 1 94 ? -4.044 -8.453 -1.217 1.00 92.06 94 LYS A CA 1
ATOM 740 C C . LYS A 1 94 ? -4.204 -7.405 -2.316 1.00 92.06 94 LYS A C 1
ATOM 742 O O . LYS A 1 94 ? -3.330 -7.288 -3.174 1.00 92.06 94 LYS A O 1
ATOM 747 N N . LYS A 1 95 ? -5.285 -6.616 -2.284 1.00 93.50 95 LYS A N 1
ATOM 748 C CA . LYS A 1 95 ? -5.516 -5.547 -3.271 1.00 93.50 95 LYS A CA 1
ATOM 749 C C . LYS A 1 95 ? -4.398 -4.506 -3.244 1.00 93.50 95 LYS A C 1
ATOM 751 O O . LYS A 1 95 ? -3.911 -4.117 -4.303 1.00 93.50 95 LYS A O 1
ATOM 756 N N . TYR A 1 96 ? -3.967 -4.087 -2.055 1.00 94.94 96 TYR A N 1
ATOM 757 C CA . TYR A 1 96 ? -2.901 -3.100 -1.910 1.00 94.94 96 TYR A CA 1
ATOM 758 C C . TYR A 1 96 ? -1.568 -3.602 -2.480 1.00 94.94 96 TYR A C 1
ATOM 760 O O . TYR A 1 96 ? -0.942 -2.894 -3.266 1.00 94.94 96 TYR A O 1
ATOM 768 N N . ILE A 1 97 ? -1.162 -4.833 -2.149 1.00 94.31 97 ILE A N 1
ATOM 769 C CA . ILE A 1 97 ? 0.088 -5.435 -2.641 1.00 94.31 97 ILE A CA 1
ATOM 770 C C . ILE A 1 97 ? 0.094 -5.520 -4.168 1.00 94.31 97 ILE A C 1
ATOM 772 O O . ILE A 1 97 ? 1.088 -5.148 -4.787 1.00 94.31 97 ILE A O 1
ATOM 776 N N . VAL A 1 98 ? -1.010 -5.958 -4.783 1.00 94.69 98 VAL A N 1
ATOM 777 C CA . VAL A 1 98 ? -1.126 -6.042 -6.248 1.00 94.69 98 VAL A CA 1
ATOM 778 C C . VAL A 1 98 ? -0.938 -4.665 -6.886 1.00 94.69 98 VAL A C 1
ATOM 780 O O . VAL A 1 98 ? -0.087 -4.499 -7.759 1.00 94.69 98 VAL A O 1
ATOM 783 N N . ILE A 1 99 ? -1.671 -3.653 -6.410 1.00 95.62 99 ILE A N 1
ATOM 784 C CA . ILE A 1 99 ? -1.548 -2.275 -6.912 1.00 95.62 99 ILE A CA 1
ATOM 785 C C . ILE A 1 99 ? -0.110 -1.769 -6.741 1.00 95.62 99 ILE A C 1
ATOM 787 O O . ILE A 1 99 ? 0.459 -1.176 -7.662 1.00 95.62 99 ILE A O 1
ATOM 791 N N . ARG A 1 100 ? 0.500 -2.026 -5.580 1.00 95.06 100 ARG A N 1
ATOM 792 C CA . ARG A 1 100 ? 1.846 -1.5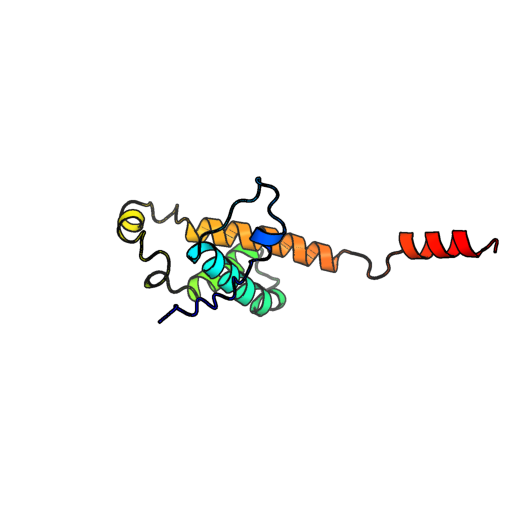50 -5.269 1.00 95.06 100 ARG A CA 1
ATOM 793 C C . ARG A 1 100 ? 2.924 -2.229 -6.111 1.00 95.06 100 ARG A C 1
ATOM 795 O O . ARG A 1 100 ? 3.839 -1.541 -6.561 1.00 95.06 100 ARG A O 1
ATOM 802 N N . LEU A 1 101 ? 2.792 -3.528 -6.385 1.00 93.25 101 LEU A N 1
ATOM 803 C CA . LEU A 1 101 ? 3.659 -4.269 -7.307 1.00 93.25 101 LEU A CA 1
ATOM 804 C C . LEU A 1 101 ? 3.581 -3.704 -8.723 1.00 93.25 101 LEU A C 1
ATOM 806 O O . LEU A 1 101 ? 4.617 -3.445 -9.331 1.00 93.25 101 LEU A O 1
ATOM 810 N N . HIS A 1 102 ? 2.373 -3.455 -9.238 1.00 93.94 102 HIS A N 1
ATOM 811 C CA . HIS A 1 102 ? 2.213 -2.831 -10.552 1.00 93.94 102 HIS A CA 1
ATOM 812 C C . HIS A 1 102 ? 2.862 -1.447 -10.606 1.00 93.94 102 HIS A C 1
ATOM 814 O O . HIS A 1 102 ? 3.536 -1.131 -11.584 1.00 93.94 102 HIS A O 1
ATOM 820 N N . HIS A 1 103 ? 2.704 -0.640 -9.554 1.00 94.31 103 HIS A N 1
ATOM 821 C CA . HIS A 1 103 ? 3.360 0.662 -9.460 1.00 94.31 103 HIS A CA 1
ATOM 822 C C . HIS A 1 103 ? 4.886 0.537 -9.478 1.00 94.31 103 HIS A C 1
ATOM 824 O O . HIS A 1 103 ? 5.542 1.186 -10.285 1.00 94.31 103 HIS A O 1
ATOM 830 N N . HIS A 1 104 ? 5.440 -0.334 -8.637 1.00 92.25 104 HIS A N 1
ATOM 831 C CA . HIS A 1 104 ? 6.879 -0.567 -8.544 1.00 92.25 104 HIS A CA 1
ATOM 832 C C . HIS A 1 104 ? 7.466 -1.060 -9.875 1.00 92.25 104 HIS A C 1
ATOM 834 O O . HIS A 1 104 ? 8.457 -0.528 -10.365 1.00 92.25 104 HIS A O 1
ATOM 840 N N . ASN A 1 105 ? 6.813 -2.027 -10.520 1.00 91.31 105 ASN A N 1
ATOM 841 C CA . ASN A 1 105 ? 7.256 -2.543 -11.814 1.00 91.31 105 ASN A CA 1
ATOM 842 C C . ASN A 1 105 ? 7.134 -1.488 -12.916 1.00 91.31 105 ASN A C 1
ATOM 844 O O . ASN A 1 105 ? 8.003 -1.404 -13.780 1.00 91.31 105 ASN A O 1
ATOM 848 N N . LYS A 1 106 ? 6.096 -0.644 -12.870 1.00 90.75 106 LYS A N 1
ATOM 849 C CA . LYS A 1 106 ? 5.962 0.493 -13.782 1.00 90.75 106 LYS A CA 1
ATOM 850 C C . LYS A 1 106 ? 7.133 1.462 -13.617 1.00 90.75 106 LYS A C 1
ATOM 852 O O . LYS A 1 106 ? 7.710 1.852 -14.624 1.00 90.75 106 LYS A O 1
ATOM 857 N N . GLU A 1 107 ? 7.510 1.804 -12.387 1.00 89.44 107 GLU A N 1
ATOM 858 C CA . GLU A 1 107 ? 8.674 2.655 -12.102 1.00 89.44 107 GLU A CA 1
ATOM 859 C C . GLU A 1 107 ? 9.981 2.044 -12.625 1.00 89.44 107 GLU A C 1
ATOM 861 O O . GLU A 1 107 ? 10.772 2.751 -13.243 1.00 89.44 107 GLU A O 1
ATOM 866 N N . LEU A 1 108 ? 10.180 0.732 -12.455 1.00 88.06 108 LEU A N 1
ATOM 867 C CA . LEU A 1 108 ? 11.356 0.023 -12.974 1.00 88.06 108 LEU A CA 1
ATOM 868 C C . LEU A 1 108 ? 11.385 -0.059 -14.506 1.00 88.06 108 LEU A C 1
ATOM 870 O O . LEU A 1 108 ? 12.449 0.050 -15.109 1.00 88.06 108 LEU A O 1
ATOM 874 N N . SER A 1 109 ? 10.227 -0.270 -15.134 1.00 88.81 109 SER A N 1
ATOM 875 C CA . SER A 1 109 ? 10.109 -0.419 -16.590 1.00 88.81 109 SER A CA 1
ATOM 876 C C . SER A 1 109 ? 10.225 0.902 -17.351 1.00 88.81 109 SER A C 1
ATOM 878 O O . SER A 1 109 ? 10.492 0.895 -18.553 1.00 88.81 109 SER A O 1
ATOM 880 N N . GLN A 1 110 ? 9.993 2.042 -16.690 1.00 82.69 110 GLN A N 1
ATOM 881 C CA . GLN A 1 110 ? 10.015 3.329 -17.371 1.00 82.69 110 GLN A CA 1
ATOM 882 C C . GLN A 1 110 ? 11.446 3.773 -17.697 1.00 82.69 110 GLN A C 1
ATOM 884 O O . GLN A 1 110 ? 12.332 3.723 -16.840 1.00 82.69 110 GLN A O 1
ATOM 889 N N . PRO A 1 111 ? 11.688 4.275 -18.923 1.00 76.06 111 PRO A N 1
ATOM 890 C CA . PRO A 1 111 ? 12.980 4.836 -19.274 1.00 76.06 111 PRO A CA 1
ATOM 891 C C . PRO A 1 111 ? 13.255 6.066 -18.400 1.00 76.06 111 PRO A C 1
ATOM 893 O O . PRO A 1 111 ? 12.454 6.999 -18.347 1.00 76.06 111 PRO A O 1
ATOM 896 N N . LYS A 1 112 ? 14.420 6.088 -17.737 1.00 72.31 112 LYS A N 1
ATOM 897 C CA . LYS A 1 112 ? 14.856 7.201 -16.867 1.00 72.31 112 LYS A CA 1
ATOM 898 C C . LYS A 1 112 ? 14.923 8.542 -17.604 1.00 72.31 112 LYS A C 1
ATOM 900 O O . LYS A 1 112 ? 14.805 9.601 -16.994 1.00 72.31 112 LYS A O 1
ATOM 905 N N . LEU A 1 113 ? 15.109 8.499 -18.921 1.00 71.81 113 LEU A N 1
ATOM 906 C CA . LEU A 1 113 ? 15.106 9.669 -19.782 1.00 71.81 113 LEU A CA 1
ATOM 907 C C . LEU A 1 113 ? 13.717 9.861 -20.382 1.00 71.81 113 LEU A C 1
ATOM 909 O O . LEU A 1 113 ? 13.171 8.981 -21.045 1.00 71.81 113 LEU A O 1
ATOM 913 N N . ARG A 1 114 ? 13.161 11.062 -20.212 1.00 69.56 114 ARG A N 1
ATOM 914 C CA . ARG A 1 114 ? 11.914 11.465 -20.867 1.00 69.56 114 ARG A CA 1
ATOM 915 C C . ARG A 1 114 ? 12.207 11.809 -22.330 1.00 69.56 114 ARG A C 1
ATOM 917 O O . ARG A 1 114 ? 12.198 12.981 -22.702 1.00 69.56 114 ARG A O 1
ATOM 924 N N . ILE A 1 115 ? 12.470 10.781 -23.141 1.00 70.88 115 ILE A N 1
ATOM 925 C CA . ILE A 1 115 ? 12.907 10.867 -24.548 1.00 70.88 115 ILE A CA 1
ATOM 926 C C . ILE A 1 115 ? 12.047 11.867 -25.329 1.00 70.88 115 ILE A C 1
ATOM 928 O O . ILE A 1 115 ? 12.575 12.776 -25.958 1.00 70.88 115 ILE A O 1
ATOM 932 N N . ARG A 1 116 ? 10.717 11.794 -25.186 1.00 69.06 116 ARG A N 1
ATOM 933 C CA . ARG A 1 116 ? 9.791 12.735 -25.831 1.00 69.06 116 ARG A CA 1
ATOM 934 C C . ARG A 1 116 ? 10.039 14.188 -25.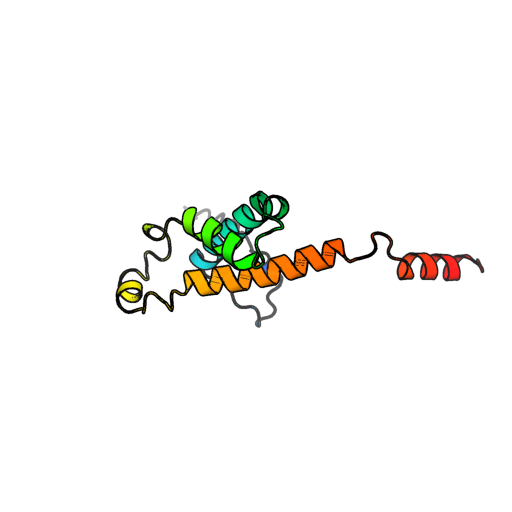420 1.00 69.06 116 ARG A C 1
ATOM 936 O O . ARG A 1 116 ? 10.128 15.045 -26.280 1.00 69.06 116 ARG A O 1
ATOM 943 N N . SER A 1 117 ? 10.199 14.476 -24.128 1.00 73.81 117 SER A N 1
ATOM 944 C CA . SER A 1 117 ? 10.436 15.851 -23.660 1.00 73.81 117 SER A CA 1
ATOM 945 C C . SER A 1 117 ? 11.809 16.382 -24.068 1.00 73.81 117 SER A C 1
ATOM 947 O O . SER A 1 117 ? 11.942 17.586 -24.274 1.00 73.81 117 SER A O 1
ATOM 949 N N . HIS A 1 118 ? 12.814 15.510 -24.159 1.00 74.38 118 HIS A N 1
ATOM 950 C CA . HIS A 1 118 ? 14.141 15.870 -24.646 1.00 74.38 118 HIS A CA 1
ATOM 951 C C . HIS A 1 118 ? 14.102 16.187 -26.146 1.00 74.38 118 HIS A C 1
ATOM 953 O O . HIS A 1 118 ? 14.492 17.279 -26.541 1.00 74.38 118 HIS A O 1
ATOM 959 N N . LEU A 1 119 ? 13.533 15.296 -26.961 1.00 77.06 119 LEU A N 1
ATOM 960 C CA . LEU A 1 119 ? 13.419 15.487 -28.408 1.00 77.06 119 LEU A CA 1
ATOM 961 C C . LEU A 1 119 ? 12.540 16.687 -28.772 1.00 77.06 119 LEU A C 1
ATOM 963 O O . LEU A 1 119 ? 12.895 17.436 -29.672 1.00 77.06 119 LEU A O 1
ATOM 967 N N . THR A 1 120 ? 11.440 16.928 -28.050 1.00 82.19 120 THR A N 1
ATOM 968 C CA . THR A 1 120 ? 10.610 18.124 -28.263 1.00 82.19 120 THR A CA 1
ATOM 969 C C . THR A 1 120 ? 11.408 19.405 -28.025 1.00 82.19 120 THR A C 1
ATOM 971 O O . THR A 1 120 ? 11.336 20.308 -28.849 1.00 82.19 120 THR A O 1
ATOM 974 N N . LYS A 1 121 ? 12.217 19.472 -26.957 1.00 77.62 121 LYS A N 1
ATOM 975 C CA . LYS A 1 121 ? 13.110 20.617 -26.721 1.00 77.62 121 LYS A CA 1
ATOM 976 C C . LYS A 1 121 ? 14.164 20.745 -27.820 1.00 77.62 121 LYS A C 1
ATOM 978 O O . LYS A 1 121 ? 14.333 21.832 -28.349 1.00 77.62 121 LYS A O 1
ATOM 983 N N . VAL A 1 122 ? 14.829 19.651 -28.191 1.00 81.06 122 VAL A N 1
ATOM 984 C CA . VAL A 1 122 ? 15.844 19.667 -29.256 1.00 81.06 122 VAL A CA 1
ATOM 985 C C . VAL A 1 122 ? 15.250 20.181 -30.567 1.00 81.06 122 VAL A C 1
ATOM 987 O O . VAL A 1 122 ? 15.840 21.056 -31.174 1.00 81.06 122 VAL A O 1
ATOM 990 N N . ILE A 1 123 ? 14.072 19.711 -30.982 1.00 81.69 123 ILE A N 1
ATOM 991 C CA . ILE A 1 123 ? 13.408 20.177 -32.212 1.00 81.69 123 ILE A CA 1
ATOM 992 C C . ILE A 1 123 ? 13.065 21.673 -32.135 1.00 81.69 123 ILE A C 1
ATOM 994 O O . ILE A 1 123 ? 13.330 22.400 -33.092 1.00 81.69 123 ILE A O 1
ATOM 998 N N . LEU A 1 124 ? 12.511 22.128 -31.004 1.00 80.88 124 LEU A N 1
ATOM 999 C CA . LEU A 1 124 ? 12.136 23.530 -30.774 1.00 80.88 124 LEU A CA 1
ATOM 1000 C C . LEU A 1 124 ? 13.336 24.484 -30.827 1.00 80.88 124 LEU A C 1
ATOM 1002 O O . LEU A 1 124 ? 13.222 25.557 -31.404 1.00 80.88 124 LEU A O 1
ATOM 1006 N N . PHE A 1 125 ? 14.476 24.084 -30.261 1.00 80.94 125 PHE A N 1
ATOM 1007 C CA . PHE A 1 125 ? 15.682 24.917 -30.180 1.00 80.94 125 PHE A CA 1
ATOM 1008 C C . PHE A 1 125 ? 16.679 24.691 -31.327 1.00 80.94 125 PHE A C 1
ATOM 1010 O O . PHE A 1 125 ? 17.736 25.303 -31.334 1.00 80.94 125 PHE A O 1
ATOM 1017 N N . LYS A 1 126 ? 16.386 23.812 -32.297 1.00 71.81 126 LYS A N 1
ATOM 1018 C CA . LYS A 1 126 ? 17.273 23.565 -33.453 1.00 71.81 126 LYS A CA 1
ATOM 1019 C C . LYS A 1 126 ? 17.130 24.616 -34.564 1.00 71.81 126 LYS A C 1
ATOM 1021 O O . LYS A 1 126 ? 17.969 24.661 -35.454 1.00 71.81 126 LYS A O 1
ATOM 1026 N N . HIS A 1 127 ? 16.064 25.416 -34.528 1.00 65.25 127 HIS A N 1
ATOM 1027 C CA . HIS A 1 127 ? 15.758 26.454 -35.524 1.00 65.25 127 HIS A CA 1
ATOM 1028 C C . HIS A 1 127 ? 15.641 27.859 -34.899 1.00 65.25 127 HIS A C 1
ATOM 1030 O O . HIS A 1 127 ? 15.036 28.745 -35.500 1.00 65.25 127 HIS A O 1
ATOM 1036 N N . GLN A 1 128 ? 16.174 28.039 -33.687 1.00 53.97 128 GLN A N 1
ATOM 1037 C CA . GLN A 1 128 ? 16.400 29.333 -33.032 1.00 53.97 128 GLN A CA 1
ATOM 1038 C C . GLN A 1 128 ? 17.903 29.570 -32.946 1.00 53.97 128 GLN A C 1
ATOM 1040 O O . GLN A 1 128 ? 18.304 30.745 -33.066 1.00 53.97 128 GLN A O 1
#

Foldseek 3Di:
DDDDPPDPPPQDPCNVPDPPPDDDDDPLLVVLLVLLVVLCVVCVVVQDPPPPDSLVVSLVSSVVPDDVCPGPPVCPVVVVVDDPVPPPSSVSSSVSSVVVVVVVVVVVPDDPDPVVVVVVVCVVPVVD